Protein AF-A0A090FP97-F1 (afdb_monomer_lite)

pLDDT: mean 73.98, std 18.02, range [43.19, 91.94]

Sequence (54 aa):
MERGRNGIEQRNSTYKVANSGLTEIIMALLADGLGPAGIAKLVGCCTMQVYRII

Foldseek 3Di:
DDDDDPVPVVVVVVVCVVCPVVLVQLVVVVVVVDDLVRSCVVSVHDSVVSVVSD

Secondary structure (DSSP, 8-state):
---SSHHHHHHHHHHHHHHHHHHHHHHHHHHTT--HHHHHHHHTS-HHHHTTT-

Structure (mmCIF, N/CA/C/O backbone):
data_AF-A0A090FP97-F1
#
_entry.id   AF-A0A090FP97-F1
#
loop_
_atom_site.group_PDB
_atom_site.id
_atom_site.type_symbol
_atom_site.label_atom_id
_atom_site.label_alt_id
_atom_site.label_comp_id
_atom_site.label_asym_id
_atom_site.label_entity_id
_atom_site.label_seq_id
_atom_site.pdbx_PDB_ins_code
_atom_site.Cartn_x
_atom_site.Cartn_y
_atom_site.Cartn_z
_atom_site.occupancy
_atom_site.B_iso_or_equiv
_atom_site.auth_seq_id
_atom_site.auth_comp_id
_atom_site.auth_asym_id
_atom_site.auth_atom_id
_atom_site.pdbx_PDB_model_num
ATOM 1 N N . MET A 1 1 ? 39.297 -21.665 4.357 1.00 43.19 1 MET A N 1
ATOM 2 C CA . MET A 1 1 ? 39.098 -20.426 3.570 1.00 43.19 1 MET A CA 1
ATOM 3 C C . MET A 1 1 ? 37.607 -20.304 3.271 1.00 43.19 1 MET A C 1
ATOM 5 O O . MET A 1 1 ? 37.105 -20.910 2.338 1.00 43.19 1 MET A O 1
ATOM 9 N N . GLU A 1 2 ? 36.879 -19.625 4.148 1.00 46.91 2 GLU A N 1
ATOM 10 C CA . GLU A 1 2 ? 35.417 -19.510 4.143 1.00 46.91 2 GLU A CA 1
ATOM 11 C C . GLU A 1 2 ? 34.984 -18.270 3.342 1.00 46.91 2 GLU A C 1
ATOM 13 O O . GLU A 1 2 ? 34.967 -17.152 3.843 1.00 46.91 2 GLU A O 1
ATOM 18 N N . ARG A 1 3 ? 34.672 -18.446 2.053 1.00 56.44 3 ARG A N 1
ATOM 19 C CA . ARG A 1 3 ? 34.099 -17.391 1.199 1.00 56.44 3 ARG A CA 1
ATOM 20 C C . ARG A 1 3 ? 32.674 -17.780 0.837 1.00 56.44 3 ARG A C 1
ATOM 22 O O . ARG A 1 3 ? 32.483 -18.621 -0.031 1.00 56.44 3 ARG A O 1
ATOM 29 N N . GLY A 1 4 ? 31.676 -17.189 1.491 1.00 53.50 4 GLY A N 1
ATOM 30 C CA . GLY A 1 4 ? 30.294 -17.468 1.083 1.00 53.50 4 GLY A CA 1
ATOM 31 C C . GLY A 1 4 ? 29.148 -16.748 1.783 1.00 53.50 4 GLY A C 1
ATOM 32 O O . GLY A 1 4 ? 28.014 -16.962 1.378 1.00 53.50 4 GLY A O 1
ATOM 33 N N . ARG A 1 5 ? 29.372 -15.902 2.801 1.00 55.09 5 ARG A N 1
ATOM 34 C CA . ARG A 1 5 ? 28.251 -15.273 3.541 1.00 55.09 5 ARG A CA 1
ATOM 35 C C . ARG A 1 5 ? 28.084 -13.758 3.369 1.00 55.09 5 ARG A C 1
ATOM 37 O O . ARG A 1 5 ? 27.015 -13.241 3.659 1.00 55.09 5 ARG A O 1
ATOM 44 N N . ASN A 1 6 ? 29.067 -13.051 2.809 1.00 51.38 6 ASN A N 1
ATOM 45 C CA . ASN A 1 6 ? 29.053 -11.577 2.756 1.00 51.38 6 ASN A CA 1
ATOM 46 C C . ASN A 1 6 ? 28.141 -10.989 1.639 1.00 51.38 6 ASN A C 1
ATOM 48 O O . ASN A 1 6 ? 27.706 -9.845 1.702 1.00 51.38 6 ASN A O 1
ATOM 52 N N . GLY A 1 7 ? 27.770 -11.775 0.620 1.00 50.22 7 GLY A N 1
ATOM 53 C CA . GLY A 1 7 ? 26.986 -11.268 -0.524 1.00 50.22 7 GLY A CA 1
ATOM 54 C C . GLY A 1 7 ? 25.472 -11.110 -0.296 1.00 50.22 7 GLY A C 1
ATOM 55 O O . GLY A 1 7 ? 24.790 -10.477 -1.106 1.00 50.22 7 GLY A O 1
ATOM 56 N N . ILE A 1 8 ? 24.910 -11.699 0.766 1.00 53.50 8 ILE A N 1
ATOM 57 C CA . ILE A 1 8 ? 23.467 -11.594 1.064 1.00 53.50 8 ILE A CA 1
ATOM 58 C C . ILE A 1 8 ? 23.184 -10.399 1.982 1.00 53.50 8 ILE A C 1
ATOM 60 O O . ILE A 1 8 ? 22.212 -9.675 1.765 1.00 53.50 8 ILE A O 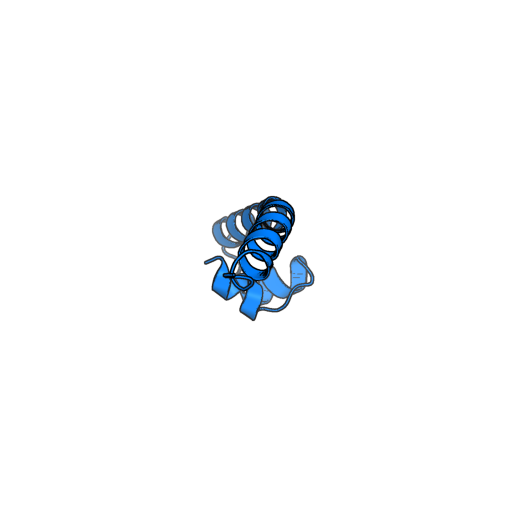1
ATOM 64 N N . GLU A 1 9 ? 24.059 -10.144 2.953 1.00 52.16 9 GLU A N 1
ATOM 65 C CA . GLU A 1 9 ? 23.880 -9.079 3.944 1.00 52.16 9 GLU A CA 1
ATOM 66 C C . GLU A 1 9 ? 23.987 -7.674 3.328 1.00 52.16 9 GLU A C 1
ATOM 68 O O . GLU A 1 9 ? 23.163 -6.807 3.622 1.00 52.16 9 GLU A O 1
ATOM 73 N N . GLN A 1 10 ? 24.906 -7.468 2.375 1.00 49.41 10 GLN A N 1
ATOM 74 C CA . GLN A 1 10 ? 25.038 -6.177 1.682 1.00 49.41 10 GLN A CA 1
ATOM 75 C C .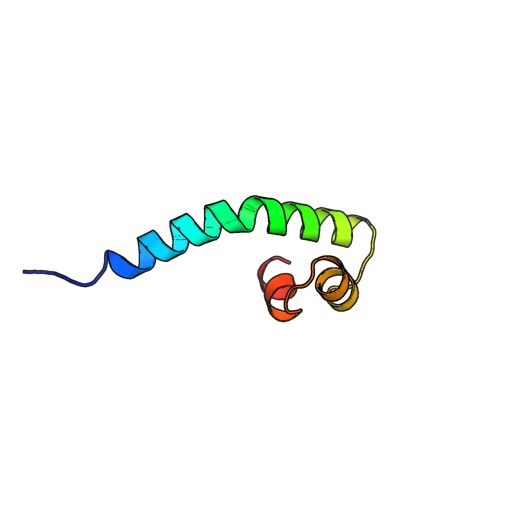 GLN A 1 10 ? 23.836 -5.842 0.793 1.00 49.41 10 GLN A C 1
ATOM 77 O O . GLN A 1 10 ? 23.415 -4.687 0.749 1.00 49.41 10 GLN A O 1
ATOM 82 N N . ARG A 1 11 ? 23.211 -6.843 0.153 1.00 49.56 11 ARG A N 1
ATOM 83 C CA . ARG A 1 11 ? 21.940 -6.622 -0.551 1.00 49.56 11 ARG A CA 1
ATOM 84 C C . ARG A 1 11 ? 20.846 -6.238 0.440 1.00 49.56 11 ARG A C 1
ATOM 86 O O . ARG A 1 11 ? 20.144 -5.271 0.215 1.00 49.56 11 ARG A O 1
ATOM 93 N N . ASN A 1 12 ? 20.730 -6.904 1.584 1.00 47.09 12 ASN A N 1
ATOM 94 C CA . ASN A 1 12 ? 19.707 -6.532 2.566 1.00 47.09 12 ASN A CA 1
ATOM 95 C C . ASN A 1 12 ? 19.871 -5.077 3.062 1.00 47.09 12 ASN A C 1
ATOM 97 O O . ASN A 1 12 ? 18.886 -4.354 3.181 1.00 47.09 12 ASN A O 1
ATOM 101 N N . SER A 1 13 ? 21.111 -4.614 3.249 1.00 45.53 13 SER A N 1
ATOM 102 C CA . SER A 1 13 ? 21.406 -3.248 3.705 1.00 45.53 13 SER A CA 1
ATOM 103 C C . SER A 1 13 ? 21.034 -2.167 2.677 1.00 45.53 13 SER A C 1
ATOM 105 O O . SER A 1 13 ? 20.283 -1.246 2.999 1.00 45.53 13 SER A O 1
ATOM 107 N N . THR A 1 14 ? 21.444 -2.302 1.409 1.00 46.16 14 THR A N 1
ATOM 108 C CA . THR A 1 14 ? 21.071 -1.335 0.354 1.00 46.16 14 THR A CA 1
ATOM 109 C C . THR A 1 14 ? 19.562 -1.329 0.089 1.00 46.16 14 THR A C 1
ATOM 111 O O . THR A 1 14 ? 18.978 -0.277 -0.167 1.00 46.16 14 THR A O 1
ATOM 114 N N . TYR A 1 15 ? 18.906 -2.488 0.201 1.00 48.12 15 TYR A N 1
ATOM 115 C CA . TYR A 1 15 ? 17.464 -2.607 -0.010 1.00 48.12 15 TYR A CA 1
ATOM 116 C C . TYR A 1 15 ? 16.681 -2.040 1.176 1.00 48.12 15 TYR A C 1
ATOM 118 O O . TYR A 1 15 ? 15.613 -1.486 0.946 1.00 48.12 15 TYR A O 1
ATOM 126 N N . LYS A 1 16 ? 17.204 -2.129 2.409 1.00 46.59 16 LYS A N 1
ATOM 127 C CA . LYS A 1 16 ? 16.634 -1.473 3.595 1.00 46.59 16 LYS A CA 1
ATOM 128 C C . LYS A 1 16 ? 16.681 0.045 3.479 1.00 46.59 16 LYS A C 1
ATOM 130 O O . LYS A 1 16 ? 15.659 0.679 3.692 1.00 46.59 16 LYS A O 1
ATOM 135 N N . VAL A 1 17 ? 17.818 0.617 3.078 1.00 49.97 17 VAL A N 1
ATOM 136 C CA . VAL A 1 17 ? 17.959 2.079 2.936 1.00 49.97 17 VAL A CA 1
ATOM 137 C C . VAL A 1 17 ? 17.058 2.627 1.820 1.00 49.97 17 VAL A C 1
ATOM 139 O O . VAL A 1 17 ? 16.441 3.671 1.998 1.00 49.97 17 VAL A O 1
ATOM 142 N N . ALA A 1 18 ? 16.907 1.901 0.707 1.00 53.44 18 ALA A N 1
ATOM 143 C CA . ALA A 1 18 ? 15.974 2.277 -0.359 1.00 53.44 18 ALA A CA 1
ATOM 144 C C . ALA A 1 18 ? 14.490 2.011 -0.010 1.00 53.44 18 ALA A C 1
ATOM 146 O O . ALA A 1 18 ? 13.613 2.685 -0.547 1.00 53.44 18 ALA A O 1
ATOM 147 N N . ASN A 1 19 ? 14.186 1.053 0.880 1.00 58.72 19 ASN A N 1
ATOM 148 C CA . ASN A 1 19 ? 12.810 0.737 1.296 1.00 58.72 19 ASN A CA 1
ATOM 149 C C . ASN A 1 19 ? 12.276 1.603 2.431 1.00 58.72 19 ASN A C 1
ATOM 151 O O . ASN A 1 19 ? 11.063 1.580 2.624 1.00 58.72 19 ASN A O 1
ATOM 155 N N . SER A 1 20 ? 13.110 2.325 3.186 1.00 64.06 20 SER A N 1
ATOM 156 C CA . SER A 1 20 ? 12.621 3.104 4.332 1.00 64.06 20 SER A CA 1
ATOM 157 C C . SER A 1 20 ? 11.530 4.093 3.913 1.00 64.06 20 SER A C 1
ATOM 159 O O . SER A 1 20 ? 10.424 4.029 4.439 1.00 64.06 20 SER A O 1
ATOM 161 N N . GLY A 1 21 ? 11.770 4.890 2.865 1.00 77.31 21 GLY A N 1
ATOM 162 C CA . GLY A 1 21 ? 10.769 5.845 2.375 1.00 77.31 21 GLY A CA 1
ATOM 163 C C . GLY A 1 21 ? 9.522 5.174 1.786 1.00 77.31 21 GLY A C 1
ATOM 164 O O . GLY A 1 21 ? 8.407 5.641 1.986 1.00 77.31 21 GLY A O 1
ATOM 165 N N . LEU A 1 22 ? 9.686 4.037 1.104 1.00 80.62 22 LEU A N 1
ATOM 166 C CA . LEU A 1 22 ? 8.567 3.286 0.524 1.00 80.62 22 LEU A CA 1
ATOM 167 C C . LEU A 1 22 ? 7.687 2.668 1.625 1.00 80.62 22 LEU A C 1
ATOM 169 O O . LEU A 1 22 ? 6.461 2.701 1.546 1.00 80.62 22 LEU A O 1
ATOM 173 N N . THR A 1 23 ? 8.317 2.171 2.687 1.00 84.62 23 THR A N 1
ATOM 174 C CA . THR A 1 23 ? 7.650 1.627 3.873 1.00 84.62 23 THR A CA 1
ATOM 175 C C . THR A 1 23 ? 6.838 2.698 4.591 1.00 84.62 23 THR A C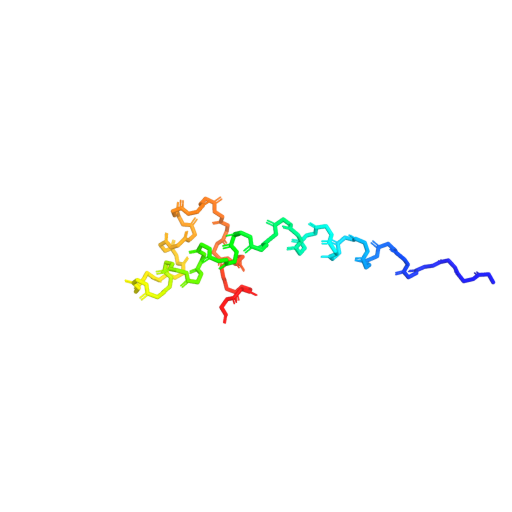 1
ATOM 177 O O . THR A 1 23 ? 5.673 2.462 4.901 1.00 84.62 23 THR A O 1
ATOM 180 N N . GLU A 1 24 ? 7.409 3.887 4.798 1.00 87.38 24 GLU A N 1
ATOM 181 C CA . GLU A 1 24 ? 6.704 5.016 5.416 1.00 87.38 24 GLU A CA 1
ATOM 182 C C . GLU A 1 24 ? 5.490 5.456 4.587 1.00 87.38 24 GLU A C 1
ATOM 184 O O . GLU A 1 24 ? 4.406 5.645 5.137 1.00 87.38 24 GLU A O 1
ATOM 189 N N . ILE A 1 25 ? 5.629 5.531 3.258 1.00 86.94 25 ILE A N 1
ATOM 190 C CA . ILE A 1 25 ? 4.520 5.867 2.352 1.00 86.94 25 ILE A CA 1
ATOM 191 C C . ILE A 1 25 ? 3.411 4.807 2.417 1.00 86.94 25 ILE A C 1
ATOM 193 O O . ILE A 1 25 ? 2.233 5.152 2.503 1.00 86.94 25 ILE A O 1
ATOM 197 N N . ILE A 1 26 ? 3.763 3.517 2.404 1.00 89.19 26 ILE A N 1
ATOM 198 C CA . ILE A 1 26 ? 2.787 2.422 2.509 1.00 89.19 26 ILE A CA 1
ATOM 199 C C . ILE A 1 26 ? 2.047 2.473 3.846 1.00 89.19 26 ILE A C 1
ATOM 201 O O . ILE A 1 26 ? 0.825 2.349 3.860 1.00 89.19 26 ILE A O 1
ATOM 205 N N . MET A 1 27 ? 2.767 2.675 4.952 1.00 87.44 27 MET A N 1
ATOM 206 C CA . MET A 1 27 ? 2.179 2.775 6.291 1.00 87.44 27 MET A CA 1
ATOM 207 C C . MET A 1 27 ? 1.228 3.974 6.401 1.00 87.44 27 MET A C 1
ATOM 209 O O . MET A 1 27 ? 0.136 3.832 6.947 1.00 87.44 27 MET A O 1
ATOM 213 N N . ALA A 1 28 ? 1.598 5.129 5.836 1.00 89.44 28 ALA A N 1
ATOM 214 C CA . ALA A 1 28 ? 0.743 6.315 5.814 1.00 89.44 28 ALA A CA 1
ATOM 215 C C . ALA A 1 28 ? -0.550 6.086 5.013 1.00 89.44 28 ALA A C 1
ATOM 217 O O . ALA A 1 28 ? -1.633 6.421 5.484 1.00 89.44 28 ALA A O 1
ATOM 218 N N . LEU A 1 29 ? -0.457 5.461 3.834 1.00 88.88 29 LEU A N 1
ATOM 219 C CA . LEU A 1 29 ? -1.630 5.150 3.008 1.00 88.88 29 LEU A CA 1
ATOM 220 C C . LEU A 1 29 ? -2.521 4.069 3.640 1.00 88.88 29 LEU A C 1
ATOM 222 O O . LEU A 1 29 ? -3.742 4.117 3.505 1.00 88.88 29 LEU A O 1
ATOM 226 N N . LEU A 1 30 ? -1.929 3.103 4.345 1.00 89.19 30 LEU A N 1
ATOM 227 C CA . LEU A 1 30 ? -2.684 2.118 5.115 1.00 89.19 30 LEU A CA 1
ATOM 228 C C . LEU A 1 30 ? -3.453 2.787 6.262 1.00 89.19 30 LEU A C 1
ATOM 230 O O . LEU A 1 30 ? -4.617 2.462 6.482 1.00 89.19 30 LEU A O 1
ATOM 234 N N . ALA A 1 31 ? -2.823 3.735 6.964 1.00 89.19 31 ALA A N 1
ATOM 235 C CA . ALA A 1 31 ? -3.459 4.511 8.02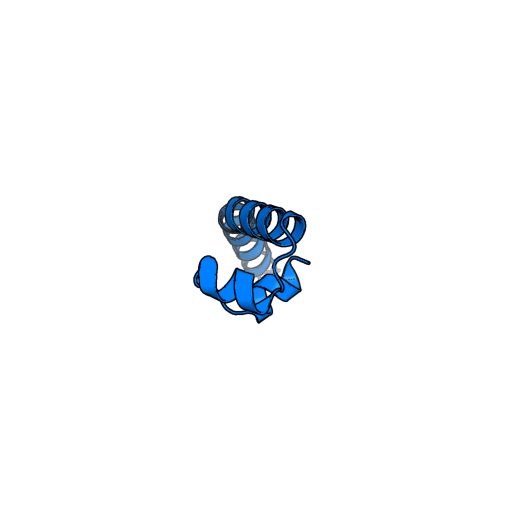8 1.00 89.19 31 ALA A CA 1
ATOM 236 C C . ALA A 1 31 ? -4.612 5.394 7.512 1.00 89.19 31 ALA A C 1
ATOM 238 O O . ALA A 1 31 ? -5.581 5.606 8.236 1.00 89.19 31 ALA A O 1
ATOM 239 N N . ASP A 1 32 ? -4.542 5.842 6.256 1.00 89.69 32 ASP A N 1
ATOM 240 C CA . ASP A 1 32 ? -5.626 6.549 5.553 1.00 89.69 32 ASP A CA 1
ATOM 241 C C . ASP A 1 32 ? -6.796 5.617 5.151 1.00 89.69 32 ASP A C 1
ATOM 243 O O . ASP A 1 32 ? -7.850 6.063 4.707 1.00 89.69 32 ASP A O 1
ATOM 247 N N . GLY A 1 33 ? -6.644 4.300 5.345 1.00 90.81 33 GLY A N 1
ATOM 248 C CA . GLY A 1 33 ? -7.677 3.295 5.084 1.00 90.81 33 GLY A CA 1
ATOM 249 C C . GLY A 1 33 ? -7.609 2.667 3.692 1.00 90.81 33 GLY A C 1
ATOM 250 O O . GLY A 1 33 ? -8.534 1.952 3.293 1.00 90.81 33 GLY A O 1
ATOM 251 N N . LEU A 1 34 ? -6.530 2.892 2.933 1.00 90.06 34 LEU A N 1
ATOM 252 C CA . LEU A 1 34 ? -6.377 2.264 1.627 1.00 90.06 34 LEU A CA 1
ATOM 253 C C . LEU A 1 34 ? -6.018 0.784 1.761 1.00 90.06 34 LEU A C 1
ATOM 255 O O . LEU A 1 34 ? -5.103 0.385 2.476 1.00 90.06 34 LEU A O 1
ATOM 259 N N . GLY A 1 35 ? -6.705 -0.043 0.975 1.00 90.75 35 GLY A N 1
ATOM 260 C 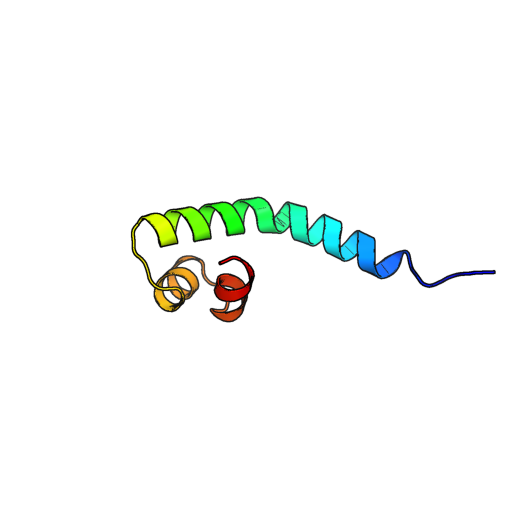CA . GLY A 1 35 ? -6.351 -1.449 0.832 1.00 90.75 35 GLY A CA 1
ATOM 261 C C . GLY A 1 35 ? -5.026 -1.641 0.075 1.00 90.75 35 GLY A C 1
ATOM 262 O O . GLY A 1 35 ? -4.665 -0.815 -0.771 1.00 90.75 35 GLY A O 1
ATOM 263 N N . PRO A 1 36 ? -4.332 -2.774 0.275 1.00 89.69 36 PRO A N 1
ATOM 264 C CA . PRO A 1 36 ? -3.007 -3.030 -0.296 1.00 89.69 36 PRO A CA 1
ATOM 265 C C . PRO A 1 36 ? -2.965 -2.947 -1.831 1.00 89.69 36 PRO A C 1
ATOM 267 O O . PRO A 1 36 ? -1.967 -2.509 -2.400 1.00 89.69 36 PRO A O 1
ATOM 270 N N . ALA A 1 37 ? -4.060 -3.296 -2.516 1.00 91.94 37 ALA A N 1
ATOM 271 C CA . ALA A 1 37 ? -4.193 -3.132 -3.966 1.00 91.94 37 ALA A CA 1
ATOM 272 C C . ALA A 1 37 ? -4.223 -1.657 -4.411 1.00 91.94 37 ALA A C 1
ATOM 274 O O . ALA A 1 37 ? -3.624 -1.308 -5.428 1.00 91.94 37 ALA A O 1
ATOM 275 N N . GLY A 1 38 ? -4.891 -0.790 -3.644 1.00 90.81 38 GLY A N 1
ATOM 276 C CA . GLY A 1 38 ? -4.936 0.651 -3.902 1.00 90.81 38 GLY A CA 1
ATOM 277 C C . GLY A 1 38 ? -3.581 1.309 -3.659 1.00 90.81 38 GLY A C 1
ATOM 278 O O . GLY A 1 38 ? -3.102 2.064 -4.502 1.00 90.81 38 GLY A O 1
ATOM 279 N N . ILE A 1 39 ? -2.922 0.934 -2.561 1.00 91.62 39 ILE A N 1
ATOM 280 C CA . ILE A 1 39 ? -1.569 1.390 -2.219 1.00 91.62 39 ILE A CA 1
ATOM 281 C C . ILE A 1 39 ? -0.577 1.013 -3.325 1.00 91.62 39 ILE A C 1
ATOM 283 O O . ILE A 1 39 ? 0.155 1.866 -3.819 1.00 91.62 39 ILE A O 1
ATOM 287 N N . ALA A 1 40 ? -0.596 -0.244 -3.775 1.00 90.12 40 ALA A N 1
ATOM 288 C CA . ALA A 1 40 ? 0.270 -0.729 -4.848 1.00 90.12 40 ALA A CA 1
ATOM 289 C C . ALA A 1 40 ? 0.111 0.085 -6.144 1.00 90.12 40 ALA A C 1
ATOM 291 O O . ALA A 1 40 ? 1.102 0.461 -6.771 1.00 90.12 40 ALA A O 1
ATOM 292 N N . LYS A 1 41 ? -1.135 0.414 -6.509 1.00 90.56 41 LYS A N 1
ATOM 293 C CA . LYS A 1 41 ? -1.448 1.227 -7.690 1.00 90.56 41 LYS A CA 1
ATOM 294 C C . LYS A 1 41 ? -0.951 2.670 -7.564 1.00 90.56 41 LYS A C 1
ATOM 296 O O . LYS A 1 41 ? -0.470 3.214 -8.551 1.00 90.56 41 LYS A O 1
ATOM 301 N N . LEU A 1 42 ? -1.062 3.278 -6.382 1.00 87.25 42 LEU A N 1
ATOM 302 C CA . LEU A 1 42 ? -0.623 4.657 -6.133 1.00 87.25 42 LEU A CA 1
ATOM 303 C C . LEU A 1 42 ? 0.897 4.794 -6.078 1.00 87.25 42 LEU A C 1
ATOM 305 O O . LEU A 1 42 ? 1.454 5.719 -6.656 1.00 87.25 42 LEU A O 1
ATOM 309 N N . VAL A 1 43 ? 1.559 3.863 -5.394 1.00 85.75 43 VAL A N 1
ATOM 310 C CA . VAL A 1 43 ? 3.019 3.863 -5.227 1.00 85.75 43 VAL A CA 1
ATOM 311 C C . VAL A 1 43 ? 3.725 3.351 -6.492 1.00 85.75 43 VAL A C 1
ATOM 313 O O . VAL A 1 43 ? 4.914 3.590 -6.678 1.00 85.75 43 VAL A O 1
ATOM 316 N N . GLY A 1 44 ? 3.007 2.663 -7.386 1.00 85.75 44 GLY A N 1
ATOM 317 C CA . GLY A 1 44 ? 3.586 2.073 -8.594 1.00 85.75 44 GLY A CA 1
ATOM 318 C C . GLY A 1 44 ? 4.450 0.848 -8.289 1.00 85.75 44 GLY A C 1
ATOM 319 O O . GLY A 1 44 ? 5.481 0.636 -8.923 1.00 85.75 44 GLY A O 1
ATOM 320 N N . CYS A 1 45 ? 4.049 0.049 -7.298 1.00 84.50 45 CYS A N 1
ATOM 321 C CA . CYS A 1 45 ? 4.747 -1.167 -6.883 1.00 84.50 45 CYS A CA 1
ATOM 322 C C . CYS A 1 45 ? 3.847 -2.397 -6.983 1.00 84.50 45 CYS A C 1
ATOM 324 O O . CYS A 1 45 ? 2.627 -2.306 -7.112 1.00 84.50 45 CYS A O 1
ATOM 326 N N . CYS A 1 46 ? 4.451 -3.580 -6.887 1.00 87.06 46 CYS A N 1
ATOM 327 C CA . CYS A 1 46 ? 3.687 -4.818 -6.836 1.00 87.06 46 CYS A CA 1
ATOM 328 C C . CYS A 1 46 ? 2.933 -4.926 -5.506 1.00 87.06 46 CYS A C 1
ATOM 330 O O . CYS A 1 46 ? 3.484 -4.653 -4.440 1.00 87.06 46 CYS A O 1
ATOM 332 N N . THR A 1 47 ? 1.704 -5.438 -5.538 1.00 88.56 47 THR A N 1
ATOM 333 C CA . THR A 1 47 ? 0.891 -5.675 -4.330 1.00 88.56 47 THR A CA 1
ATOM 334 C C . THR A 1 47 ? 1.602 -6.582 -3.330 1.00 88.56 47 THR A C 1
ATOM 336 O O . THR A 1 47 ? 1.516 -6.380 -2.125 1.00 88.56 47 THR A O 1
ATOM 339 N N . MET A 1 48 ? 2.393 -7.533 -3.832 1.00 88.50 48 MET A N 1
ATOM 340 C CA . MET A 1 48 ? 3.225 -8.414 -3.014 1.00 88.50 48 MET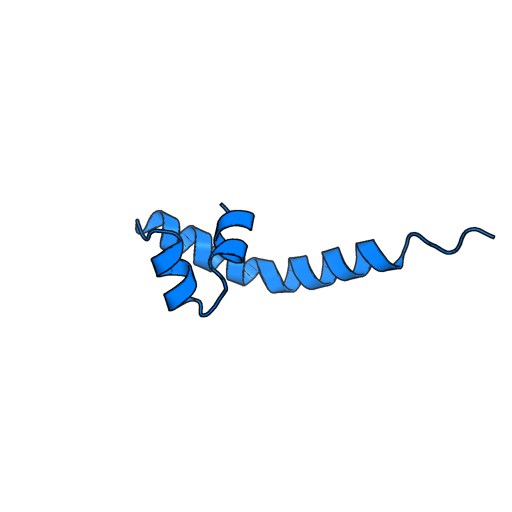 A CA 1
ATOM 341 C C . MET A 1 48 ? 4.320 -7.671 -2.234 1.00 88.50 48 MET A C 1
ATOM 343 O O . MET A 1 48 ? 4.724 -8.146 -1.183 1.00 88.50 48 MET A O 1
ATOM 347 N N . GLN A 1 49 ? 4.806 -6.517 -2.709 1.00 83.88 49 GLN A N 1
ATOM 348 C CA . GLN A 1 49 ? 5.728 -5.683 -1.927 1.00 83.88 49 GLN A CA 1
ATOM 349 C C . GLN A 1 49 ? 5.003 -5.002 -0.769 1.00 83.88 49 GLN A C 1
ATOM 351 O O . GLN A 1 49 ? 5.547 -4.958 0.327 1.00 83.88 49 GLN A O 1
ATOM 356 N N . VAL A 1 50 ? 3.763 -4.555 -0.989 1.00 87.25 50 VAL A N 1
ATOM 357 C CA . VAL A 1 50 ? 2.922 -3.979 0.068 1.00 87.25 50 VAL A CA 1
ATOM 358 C C . VAL A 1 50 ? 2.673 -5.010 1.171 1.00 87.25 50 VAL A C 1
ATOM 360 O O . VAL A 1 50 ? 2.965 -4.731 2.325 1.00 87.25 50 VAL A O 1
ATOM 363 N N . TYR A 1 51 ? 2.277 -6.238 0.812 1.00 89.00 51 TYR A N 1
ATOM 364 C CA . TYR A 1 51 ? 2.085 -7.360 1.750 1.00 89.00 51 TYR A CA 1
ATOM 365 C C . TYR A 1 51 ? 3.342 -7.836 2.490 1.00 89.00 51 TYR A C 1
ATOM 367 O O . TYR A 1 51 ? 3.233 -8.642 3.403 1.00 89.00 51 TYR A O 1
ATOM 375 N N . ARG A 1 52 ? 4.546 -7.434 2.071 1.00 85.44 52 ARG A N 1
ATOM 376 C CA . ARG A 1 52 ? 5.779 -7.752 2.814 1.00 85.44 52 ARG A CA 1
ATOM 377 C C . ARG A 1 52 ? 6.105 -6.706 3.877 1.00 85.44 52 ARG A C 1
ATOM 379 O O . ARG A 1 52 ? 7.036 -6.926 4.648 1.00 85.44 52 ARG A O 1
ATOM 386 N N . ILE A 1 53 ? 5.410 -5.573 3.842 1.00 83.12 53 ILE A N 1
ATOM 387 C CA . ILE A 1 53 ? 5.632 -4.416 4.706 1.00 83.12 53 ILE A CA 1
ATOM 388 C C . ILE A 1 53 ? 4.563 -4.342 5.800 1.00 83.12 53 ILE A C 1
ATOM 390 O O . ILE A 1 53 ? 4.902 -4.010 6.935 1.00 83.12 53 ILE A O 1
ATOM 394 N N . ILE A 1 54 ? 3.309 -4.653 5.457 1.00 81.31 54 ILE A N 1
ATOM 395 C CA . ILE A 1 54 ? 2.208 -4.876 6.413 1.00 81.31 54 ILE A CA 1
ATOM 396 C C . ILE A 1 54 ? 2.222 -6.312 6.934 1.00 81.31 54 ILE A C 1
ATOM 398 O O . ILE A 1 54 ? 1.849 -6.499 8.111 1.00 81.31 54 ILE A O 1
#

Radius of gyration: 14.63 Å; chains: 1; bounding box: 47×27×17 Å